Protein AF-A0A3D9XRW6-F1 (afdb_monomer)

Foldseek 3Di:
DDDPDDPVPVVVVCCCVPQLVLLLVLLLVLLVVLLVVVVVVVDDDRDDPCNVVLSVQSVVLLVVLQVVCVVVVHDSVVSSVSSNVCSNCGPVSVVVVVVVVVVVVPPD

Organism: Paracoccus versutus (NCBI:txid34007)

Solvent-accessible surface area (backbone atoms only — not comparable to full-atom values): 5824 Å² total; per-residue (Å²): 134,86,76,76,77,63,70,66,60,59,52,50,49,48,43,40,64,55,57,54,37,49,20,49,51,35,5,49,50,19,38,51,53,39,49,54,51,48,50,75,67,71,75,66,88,89,81,71,82,54,68,69,58,46,51,62,51,21,52,53,27,30,55,51,21,47,55,51,15,61,76,67,71,46,53,72,72,53,20,32,51,45,7,20,50,44,16,34,48,34,74,67,45,48,49,52,51,50,50,52,52,51,50,62,70,68,56,131

Sequence (108 aa):
MDTPPEPGLIEAMQKLIGGAGTAMVAAVVGRLMWHAGEVRARRRPAFGLFMIWELPMAIGMALIGDGAGEYLELTDPQTVALIAVLSYLGPRGICAALERWWVNRKAP

Radius of gyration: 17.79 Å; Cα contacts (8 Å, |Δi|>4): 86; chains: 1; bounding box: 50×45×46 Å

Mean predicted aligned error: 13.06 Å

pLDDT: mean 70.25, std 11.97, range [40.38, 89.19]

InterPro domains:
  IPR032126 LydA-like holin [PF16083] (22-96)

Secondary structure (DSSP, 8-state):
--PPPPHHHHHHHHHIIIIIHHHHHHHHHHHHHHHHHHHHTT-S-S-SSHHHHHHHHHHHHHHHHHHHHHHTT--HHHHHHHHHHHHHHHHHHHHHHHHHHHHHHH--

Structure (mmCIF, N/CA/C/O backbone):
data_AF-A0A3D9XRW6-F1
#
_entry.id   AF-A0A3D9XRW6-F1
#
loop_
_atom_site.group_PDB
_atom_site.id
_atom_site.type_symbol
_atom_site.label_atom_id
_atom_site.label_alt_id
_atom_site.label_comp_id
_atom_site.label_asym_id
_atom_site.label_entity_id
_atom_site.label_seq_id
_atom_site.pdbx_PDB_ins_code
_atom_site.Cartn_x
_atom_site.Cartn_y
_atom_site.Cartn_z
_atom_site.occupancy
_atom_site.B_iso_or_equiv
_atom_site.auth_seq_id
_atom_site.auth_comp_id
_atom_site.auth_asym_id
_atom_site.auth_atom_id
_atom_site.pdbx_PDB_model_num
ATOM 1 N N . MET A 1 1 ? 33.070 17.553 -28.367 1.00 40.38 1 MET A N 1
ATOM 2 C CA . MET A 1 1 ? 33.226 16.480 -27.365 1.00 40.38 1 MET A CA 1
ATOM 3 C C . MET A 1 1 ? 31.951 16.490 -26.551 1.00 40.38 1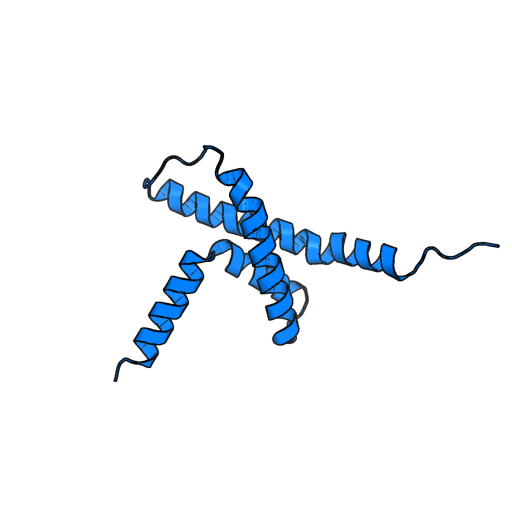 MET A C 1
ATOM 5 O O . MET A 1 1 ? 31.856 17.253 -25.601 1.00 40.38 1 MET A O 1
ATOM 9 N N . ASP A 1 2 ? 30.954 15.732 -26.999 1.00 47.06 2 ASP A N 1
ATOM 10 C CA . ASP A 1 2 ? 29.680 15.590 -26.298 1.00 47.06 2 ASP A CA 1
ATOM 11 C C . ASP A 1 2 ? 29.873 14.541 -25.207 1.00 47.06 2 ASP A C 1
ATOM 13 O O . ASP A 1 2 ? 29.926 13.342 -25.473 1.00 47.06 2 ASP A O 1
ATOM 17 N N . THR A 1 3 ? 30.095 14.999 -23.980 1.00 56.41 3 THR A N 1
ATOM 18 C CA . THR A 1 3 ? 30.115 14.125 -22.809 1.00 56.41 3 THR A CA 1
ATOM 19 C C . THR A 1 3 ? 28.687 13.623 -22.575 1.00 56.41 3 THR A C 1
ATOM 21 O O . THR A 1 3 ? 27.809 14.459 -22.339 1.00 56.41 3 THR A O 1
ATOM 24 N N . PRO A 1 4 ? 28.405 12.309 -22.653 1.00 60.50 4 PRO A N 1
ATOM 25 C CA . PRO A 1 4 ? 27.089 11.793 -22.302 1.00 60.50 4 PRO A CA 1
ATOM 26 C C . PRO A 1 4 ? 26.802 12.124 -20.828 1.00 60.50 4 PRO A C 1
ATOM 28 O O . PRO A 1 4 ? 27.699 11.971 -19.994 1.00 60.50 4 PRO A O 1
ATOM 31 N N . PRO A 1 5 ? 25.594 12.601 -20.484 1.00 60.09 5 PRO A N 1
ATOM 32 C CA . PRO A 1 5 ? 25.223 12.804 -19.090 1.00 60.09 5 PRO A CA 1
ATOM 33 C C . PRO A 1 5 ? 25.294 11.462 -18.356 1.00 60.09 5 PRO A C 1
ATOM 35 O O . PRO A 1 5 ? 24.903 10.431 -18.903 1.00 60.09 5 PRO A O 1
ATOM 38 N N . GLU A 1 6 ? 25.846 11.474 -17.144 1.00 56.69 6 GLU A N 1
ATOM 39 C CA . GLU A 1 6 ? 26.169 10.271 -16.377 1.00 56.69 6 GLU A CA 1
ATOM 40 C C . GLU A 1 6 ? 24.964 9.304 -16.304 1.00 56.69 6 GLU A C 1
ATOM 42 O O . GLU A 1 6 ? 23.908 9.686 -15.784 1.00 56.69 6 GLU A O 1
ATOM 47 N N . PRO A 1 7 ? 25.099 8.055 -16.804 1.00 57.97 7 PRO A N 1
ATOM 48 C CA . PRO A 1 7 ? 23.993 7.100 -16.946 1.00 57.97 7 PRO A CA 1
ATOM 49 C C . PRO A 1 7 ? 23.217 6.815 -15.652 1.00 57.97 7 PRO A C 1
ATOM 51 O O . PRO A 1 7 ? 22.039 6.484 -15.706 1.00 57.97 7 PRO A O 1
ATOM 54 N N . GLY A 1 8 ? 23.840 6.992 -14.483 1.00 64.19 8 GLY A N 1
ATOM 55 C CA . GLY A 1 8 ? 23.211 6.705 -13.194 1.00 64.19 8 GLY A CA 1
ATOM 56 C C . GLY A 1 8 ? 22.158 7.726 -12.756 1.00 64.19 8 GLY A C 1
ATOM 57 O O . GLY A 1 8 ? 21.139 7.336 -12.194 1.00 64.19 8 GLY A O 1
ATOM 58 N N . LEU A 1 9 ? 22.356 9.024 -13.018 1.00 62.00 9 LEU A N 1
ATOM 59 C CA . LEU A 1 9 ? 21.452 10.065 -12.509 1.00 62.00 9 LEU A CA 1
ATOM 60 C C . LEU A 1 9 ? 20.148 10.103 -13.303 1.00 62.00 9 LEU A C 1
ATOM 62 O O . LEU A 1 9 ? 19.074 10.163 -12.712 1.00 62.00 9 LEU A O 1
ATOM 66 N N . ILE A 1 10 ? 20.229 10.044 -14.635 1.00 67.12 10 ILE A N 1
ATOM 67 C CA . ILE A 1 10 ? 19.043 10.076 -15.501 1.00 67.12 10 ILE A CA 1
ATOM 68 C C . ILE A 1 10 ? 18.216 8.803 -15.321 1.00 67.12 10 ILE A C 1
ATOM 70 O O . ILE A 1 10 ? 16.997 8.897 -15.203 1.00 67.12 10 ILE A O 1
ATOM 74 N N . GLU A 1 11 ? 18.853 7.633 -15.235 1.00 64.62 11 GLU A N 1
ATOM 75 C CA . GLU A 1 11 ? 18.145 6.377 -14.979 1.00 64.62 11 GLU A CA 1
ATOM 76 C C . GLU A 1 11 ? 17.515 6.365 -13.577 1.00 64.62 11 GLU A C 1
ATOM 78 O O . GLU A 1 11 ? 16.353 5.985 -13.428 1.00 64.62 11 GLU A O 1
ATOM 83 N N . ALA A 1 12 ? 18.223 6.865 -12.556 1.00 60.66 12 ALA A N 1
ATOM 84 C CA . ALA A 1 12 ? 17.661 7.035 -11.219 1.00 60.66 12 ALA A CA 1
ATOM 85 C C . ALA A 1 12 ? 16.474 8.007 -11.217 1.00 60.66 12 ALA A C 1
ATOM 87 O O . ALA A 1 12 ? 15.466 7.714 -10.581 1.00 60.66 12 ALA A O 1
ATOM 88 N N . MET A 1 13 ? 16.540 9.119 -11.961 1.00 55.47 13 MET A N 1
ATOM 89 C CA . MET A 1 13 ? 15.420 10.057 -12.114 1.00 55.47 13 MET A CA 1
ATOM 90 C C . MET A 1 13 ? 14.247 9.434 -12.877 1.00 55.47 13 MET A C 1
ATOM 92 O O . MET A 1 13 ? 13.103 9.650 -12.496 1.00 55.47 13 MET A O 1
ATOM 96 N N . GLN A 1 14 ? 14.494 8.631 -13.914 1.00 63.19 14 GLN A N 1
ATOM 97 C CA . GLN A 1 14 ? 13.445 7.923 -14.657 1.00 63.19 14 GLN A CA 1
ATOM 98 C C . GLN A 1 14 ? 12.778 6.834 -13.810 1.00 63.19 14 GLN A C 1
ATOM 100 O O . GLN A 1 14 ? 11.553 6.725 -13.833 1.00 63.19 14 GLN A O 1
ATOM 105 N N . LYS A 1 15 ? 13.540 6.093 -12.995 1.00 61.59 15 LYS A N 1
ATOM 106 C CA . LYS A 1 15 ? 12.998 5.163 -11.988 1.00 61.59 15 LYS A CA 1
ATOM 107 C C . LYS A 1 15 ? 12.216 5.900 -10.897 1.00 61.59 15 LYS A C 1
ATOM 109 O O . LYS A 1 15 ? 11.143 5.441 -10.505 1.00 61.59 15 LYS A O 1
ATOM 114 N N . LEU A 1 16 ? 12.693 7.073 -10.470 1.00 60.38 16 LEU A N 1
ATOM 115 C CA . LEU A 1 16 ? 12.006 7.952 -9.517 1.00 60.38 16 LEU A CA 1
ATOM 116 C C . LEU A 1 16 ? 10.705 8.543 -10.062 1.00 60.38 16 LEU A C 1
ATOM 118 O O . LEU A 1 16 ? 9.745 8.670 -9.315 1.00 60.38 16 LEU A O 1
ATOM 122 N N . ILE A 1 17 ? 10.656 8.911 -11.340 1.00 61.56 17 ILE A N 1
ATOM 123 C C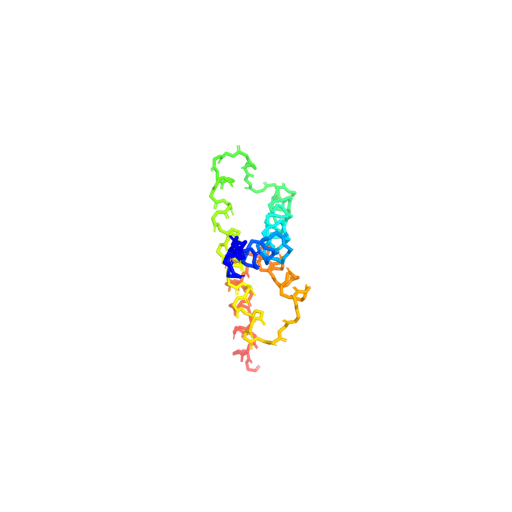A . ILE A 1 17 ? 9.475 9.514 -11.977 1.00 61.56 17 ILE A CA 1
ATOM 124 C C . ILE A 1 17 ? 8.488 8.430 -12.435 1.00 61.56 17 ILE A C 1
ATOM 126 O O . ILE A 1 17 ? 7.279 8.641 -12.376 1.00 61.56 17 ILE A O 1
ATOM 130 N N . GLY A 1 18 ? 8.989 7.264 -12.848 1.00 66.31 18 GLY A N 1
ATOM 131 C CA . GLY A 1 18 ? 8.196 6.133 -13.324 1.00 66.31 18 GLY A CA 1
ATOM 132 C C . GLY A 1 18 ? 7.629 5.276 -12.193 1.00 66.31 18 GLY A C 1
ATOM 133 O O . GLY A 1 18 ? 6.430 5.322 -11.921 1.00 66.31 18 GLY A O 1
ATOM 134 N N . GLY A 1 19 ? 8.483 4.483 -11.539 1.00 64.88 19 GLY A N 1
ATOM 135 C CA . GLY A 1 19 ? 8.073 3.449 -10.578 1.00 64.88 19 GLY A CA 1
ATOM 136 C C . GLY A 1 19 ? 7.966 3.953 -9.140 1.00 64.88 19 GLY A C 1
ATOM 137 O O . GLY A 1 19 ? 6.922 3.820 -8.504 1.00 64.88 19 GLY A O 1
ATOM 138 N N . ALA A 1 20 ? 9.007 4.615 -8.629 1.00 67.94 20 ALA A N 1
ATOM 139 C CA . ALA A 1 20 ? 8.990 5.102 -7.247 1.00 67.94 20 ALA A CA 1
ATOM 140 C C . ALA A 1 20 ? 8.019 6.286 -7.063 1.00 67.94 20 ALA A C 1
ATOM 142 O O . ALA A 1 20 ? 7.402 6.440 -6.011 1.00 67.94 20 ALA A O 1
ATOM 143 N N . GLY A 1 21 ? 7.829 7.108 -8.097 1.00 72.31 21 GLY A N 1
ATOM 144 C CA . GLY A 1 21 ? 6.904 8.242 -8.091 1.00 72.31 21 GLY A CA 1
ATOM 145 C C . GLY A 1 21 ? 5.448 7.797 -8.035 1.00 72.31 21 GLY A C 1
ATOM 146 O O . GLY A 1 21 ? 4.677 8.289 -7.210 1.00 72.31 21 GLY A O 1
ATOM 147 N N . THR A 1 22 ? 5.078 6.810 -8.852 1.00 71.62 22 THR A N 1
ATOM 148 C CA . THR A 1 22 ? 3.742 6.203 -8.796 1.00 71.62 22 THR A CA 1
ATOM 149 C C . THR A 1 22 ? 3.525 5.431 -7.498 1.00 71.62 22 THR A C 1
ATOM 151 O O . THR A 1 22 ? 2.441 5.534 -6.926 1.00 71.62 22 THR A O 1
ATOM 154 N N . ALA A 1 23 ? 4.552 4.767 -6.958 1.00 75.19 23 ALA A N 1
ATOM 155 C CA . ALA A 1 23 ? 4.506 4.158 -5.631 1.00 75.19 23 ALA A CA 1
ATOM 156 C C . ALA A 1 23 ? 4.259 5.184 -4.514 1.00 75.19 23 ALA A C 1
ATOM 158 O O . ALA A 1 23 ? 3.426 4.947 -3.642 1.00 75.19 23 ALA A O 1
ATOM 159 N N . MET A 1 24 ? 4.917 6.347 -4.549 1.00 71.31 24 MET A N 1
ATOM 160 C CA . ME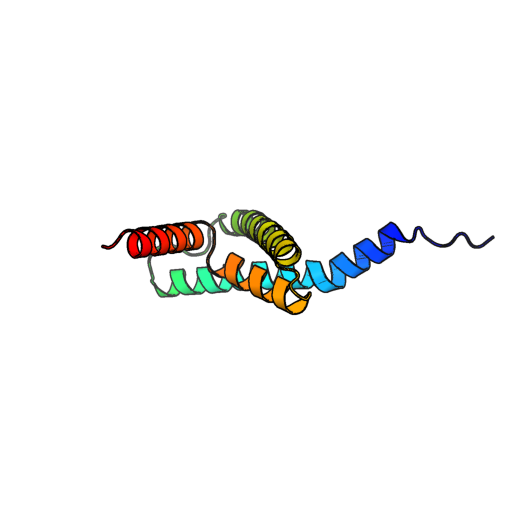T A 1 24 ? 4.683 7.424 -3.580 1.00 71.31 24 MET A CA 1
ATOM 161 C C . MET A 1 24 ? 3.258 7.975 -3.675 1.00 71.31 24 MET A C 1
ATOM 163 O O . MET A 1 24 ? 2.605 8.159 -2.648 1.00 71.31 24 MET A O 1
ATOM 167 N N . VAL A 1 25 ? 2.740 8.194 -4.887 1.00 74.88 25 VAL A N 1
ATOM 168 C CA . VAL A 1 25 ? 1.345 8.621 -5.083 1.00 74.88 25 VAL A CA 1
ATOM 169 C C . VAL A 1 25 ? 0.383 7.551 -4.570 1.00 74.88 25 VAL A C 1
ATOM 171 O O . VAL A 1 25 ? -0.535 7.871 -3.818 1.00 74.88 25 VAL A O 1
ATOM 174 N N . ALA A 1 26 ? 0.615 6.282 -4.901 1.00 73.12 26 ALA A N 1
ATOM 175 C CA . ALA A 1 26 ? -0.189 5.165 -4.421 1.00 73.12 26 ALA A CA 1
ATOM 176 C C . ALA A 1 26 ? -0.138 5.036 -2.889 1.00 73.12 26 ALA A C 1
ATOM 178 O O . ALA A 1 26 ? -1.162 4.766 -2.261 1.00 73.12 26 ALA A O 1
ATOM 179 N N . ALA A 1 27 ? 1.016 5.300 -2.273 1.00 77.12 27 ALA A N 1
ATOM 180 C CA . ALA A 1 27 ? 1.184 5.309 -0.826 1.00 77.12 27 ALA A CA 1
ATOM 181 C C . ALA A 1 27 ? 0.382 6.438 -0.162 1.00 77.12 27 ALA A C 1
ATOM 183 O O . ALA A 1 27 ? -0.353 6.205 0.803 1.00 77.12 27 ALA A O 1
ATOM 184 N N . VAL A 1 28 ? 0.473 7.656 -0.704 1.00 74.00 28 VAL A N 1
ATOM 185 C CA . VAL A 1 28 ? -0.297 8.815 -0.228 1.00 74.00 28 VAL A CA 1
ATOM 186 C C . VAL A 1 28 ? -1.796 8.560 -0.387 1.00 74.00 28 VAL A C 1
ATOM 188 O O . VAL A 1 28 ? -2.550 8.746 0.566 1.00 74.00 28 VAL A O 1
ATOM 191 N N . VAL A 1 29 ? -2.233 8.059 -1.544 1.00 75.12 29 VAL A N 1
ATOM 192 C CA . VAL A 1 29 ? -3.637 7.700 -1.798 1.00 75.12 29 VAL A CA 1
ATOM 193 C C . VAL A 1 29 ? -4.108 6.605 -0.838 1.00 75.12 29 VAL A C 1
ATOM 195 O O . VAL A 1 29 ? -5.170 6.748 -0.237 1.00 75.12 29 VAL A O 1
ATOM 198 N N . GLY A 1 30 ? -3.315 5.554 -0.617 1.00 71.56 30 GLY A N 1
ATOM 199 C CA . GLY A 1 30 ? -3.633 4.488 0.335 1.00 71.56 30 GLY A CA 1
ATOM 200 C C . GLY A 1 30 ? -3.828 5.019 1.758 1.00 71.56 30 GLY A C 1
ATOM 201 O O . GLY A 1 30 ? -4.821 4.691 2.412 1.00 71.56 30 GLY A O 1
ATOM 202 N N . ARG A 1 31 ? -2.944 5.911 2.224 1.00 70.81 31 ARG A N 1
ATOM 203 C CA . ARG A 1 31 ? -3.077 6.547 3.544 1.00 70.81 31 ARG A CA 1
ATOM 204 C C . ARG A 1 31 ? -4.313 7.451 3.625 1.00 70.81 31 ARG A C 1
ATOM 206 O O . ARG A 1 31 ? -5.028 7.395 4.624 1.00 70.81 31 ARG A O 1
ATOM 213 N N . LEU A 1 32 ? -4.617 8.205 2.568 1.00 69.56 32 LEU A N 1
ATOM 214 C CA . LEU A 1 32 ? -5.833 9.022 2.486 1.00 69.56 32 LEU A CA 1
ATOM 215 C C . LEU A 1 32 ? -7.110 8.168 2.508 1.00 69.56 32 LEU A C 1
ATOM 217 O O . LEU A 1 32 ? -8.083 8.544 3.160 1.00 69.56 32 LEU A O 1
ATOM 221 N N . MET A 1 33 ? -7.119 7.005 1.850 1.00 67.56 33 MET A N 1
ATOM 222 C CA . MET A 1 33 ? -8.255 6.075 1.875 1.00 67.56 33 MET A CA 1
ATOM 223 C C . MET A 1 33 ? -8.489 5.490 3.274 1.00 67.56 33 MET A C 1
ATOM 225 O O . MET A 1 33 ? -9.637 5.393 3.712 1.00 67.56 33 MET A O 1
ATOM 229 N N . TRP A 1 34 ? -7.421 5.144 3.997 1.00 66.44 34 TRP A N 1
ATOM 230 C CA . TRP A 1 34 ? -7.513 4.705 5.392 1.00 66.44 34 TRP A CA 1
ATOM 231 C C . TRP A 1 34 ? -8.068 5.810 6.296 1.00 66.44 34 TRP A C 1
ATOM 233 O O . TRP A 1 34 ? -9.011 5.580 7.058 1.00 66.44 34 TRP A O 1
ATOM 243 N N . HIS A 1 35 ? -7.560 7.033 6.128 1.00 62.56 35 HIS A N 1
ATOM 244 C CA . HIS A 1 35 ? -8.027 8.199 6.867 1.00 62.56 35 HIS A CA 1
ATOM 245 C C . HIS A 1 35 ? -9.513 8.483 6.588 1.00 62.56 35 HIS A C 1
ATOM 247 O O . HIS A 1 35 ? -10.302 8.645 7.516 1.00 62.56 35 HIS A O 1
ATOM 253 N N . ALA A 1 36 ? -9.950 8.443 5.325 1.00 57.84 36 ALA A N 1
ATOM 254 C CA . ALA A 1 36 ? -11.359 8.603 4.953 1.00 57.84 36 ALA A CA 1
ATOM 255 C C . ALA A 1 36 ? -12.274 7.545 5.608 1.00 57.84 36 ALA A C 1
ATOM 257 O O . ALA A 1 36 ? -13.410 7.852 5.989 1.00 57.84 36 ALA A O 1
ATOM 258 N N . GLY A 1 37 ? -11.775 6.318 5.793 1.00 57.41 37 GLY A N 1
ATOM 259 C CA . GLY A 1 37 ? -12.452 5.260 6.545 1.00 57.41 37 GLY A CA 1
ATOM 260 C C . GLY A 1 37 ? -12.615 5.584 8.035 1.00 57.41 37 GLY A C 1
ATOM 261 O O . GLY A 1 37 ? -13.712 5.427 8.579 1.00 57.41 37 GLY A O 1
ATOM 262 N N . GLU A 1 38 ? -11.571 6.102 8.687 1.00 59.88 38 GLU A N 1
ATOM 263 C CA . GLU A 1 38 ? -11.630 6.519 10.098 1.00 59.88 38 GLU A CA 1
ATOM 264 C C . GLU A 1 38 ? -12.534 7.747 10.323 1.00 59.88 38 GLU A C 1
ATOM 266 O O . GLU A 1 38 ? -13.254 7.813 11.327 1.00 59.88 38 GLU A O 1
ATOM 271 N N . VAL A 1 39 ? -12.590 8.680 9.365 1.00 54.00 39 VAL A N 1
ATOM 272 C CA . VAL A 1 39 ? -13.497 9.844 9.399 1.00 54.00 39 VAL A CA 1
ATOM 273 C C . VAL A 1 39 ? -14.959 9.414 9.269 1.00 54.00 39 VAL A C 1
ATOM 275 O O . VAL A 1 39 ? -15.823 9.911 9.999 1.00 54.00 39 VAL A O 1
ATOM 278 N N . ARG A 1 40 ? -15.249 8.427 8.409 1.00 50.78 40 ARG A N 1
ATOM 279 C CA . ARG A 1 40 ? -16.593 7.841 8.275 1.00 50.78 40 ARG A CA 1
ATOM 280 C C . ARG A 1 40 ? -17.027 7.082 9.535 1.00 50.78 40 ARG A C 1
ATOM 282 O O . ARG A 1 40 ? -18.218 7.042 9.833 1.00 50.78 40 ARG A O 1
ATOM 289 N N . ALA A 1 41 ? -16.075 6.557 10.308 1.00 54.78 41 ALA A N 1
ATOM 290 C CA . ALA A 1 41 ? -16.312 5.915 11.602 1.00 54.78 41 ALA A CA 1
ATOM 291 C C . ALA A 1 41 ? -16.463 6.902 12.788 1.00 54.78 41 ALA A C 1
ATOM 293 O O . ALA A 1 41 ? -16.649 6.460 13.924 1.00 54.78 41 ALA A O 1
ATOM 294 N N . ARG A 1 42 ? -16.431 8.229 12.548 1.00 52.25 42 ARG A N 1
ATOM 295 C CA . ARG A 1 42 ? -16.726 9.305 13.525 1.00 52.25 42 ARG A CA 1
ATOM 296 C C . ARG A 1 42 ? -15.904 9.274 14.830 1.00 52.25 42 ARG A C 1
ATOM 298 O O . ARG A 1 42 ? -16.382 9.762 15.853 1.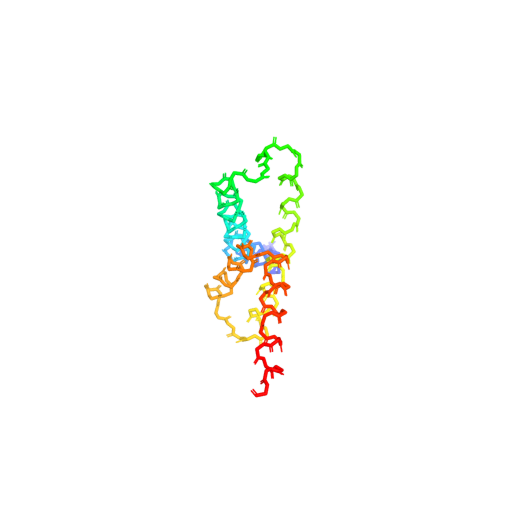00 52.25 42 ARG A O 1
ATOM 305 N N . ARG A 1 43 ? -14.672 8.742 14.839 1.00 57.31 43 ARG A N 1
ATOM 306 C CA . ARG A 1 43 ? -13.912 8.590 16.099 1.00 57.31 43 ARG A CA 1
ATOM 307 C C . ARG A 1 43 ? -12.918 9.694 16.485 1.00 57.31 43 ARG A C 1
ATOM 309 O O . ARG A 1 43 ? -12.672 9.737 17.685 1.00 57.31 43 ARG A O 1
ATOM 316 N N . ARG A 1 44 ? -12.424 10.606 15.616 1.00 52.47 44 ARG A N 1
ATOM 317 C CA . ARG A 1 44 ? -11.638 11.838 15.974 1.00 52.47 44 ARG A CA 1
ATOM 318 C C . ARG A 1 44 ? -11.599 12.896 14.836 1.00 52.47 44 ARG A C 1
ATOM 320 O O . ARG A 1 44 ? -11.862 12.523 13.697 1.00 52.47 44 ARG A O 1
ATOM 327 N N . PRO A 1 45 ? -11.324 14.198 15.113 1.00 49.69 45 PRO A N 1
ATOM 328 C CA . PRO A 1 45 ? -11.353 15.267 14.102 1.00 49.69 45 PRO A CA 1
ATOM 329 C C . PRO A 1 45 ? -10.207 15.145 13.082 1.00 49.69 45 PRO A C 1
ATOM 331 O O . PRO A 1 45 ? -9.045 15.008 13.450 1.00 49.69 45 PRO A O 1
ATOM 334 N N . ALA A 1 46 ? -10.57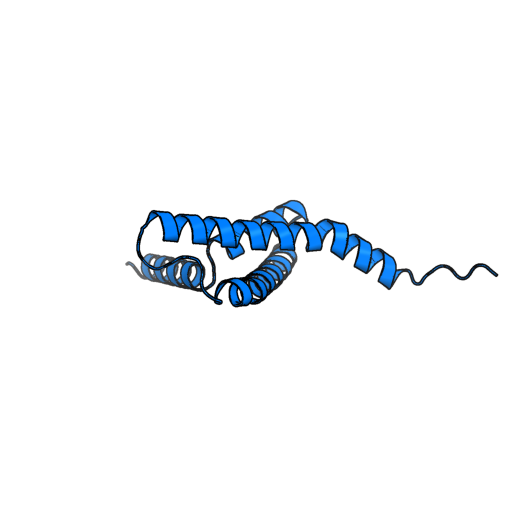6 15.221 11.802 1.00 50.62 46 ALA A N 1
ATOM 335 C CA . ALA A 1 46 ? -9.812 14.773 10.634 1.00 50.62 46 ALA A CA 1
ATOM 336 C C . ALA A 1 46 ? -8.729 15.731 10.097 1.00 50.62 46 ALA A C 1
ATOM 338 O O . ALA A 1 46 ? -8.072 15.422 9.114 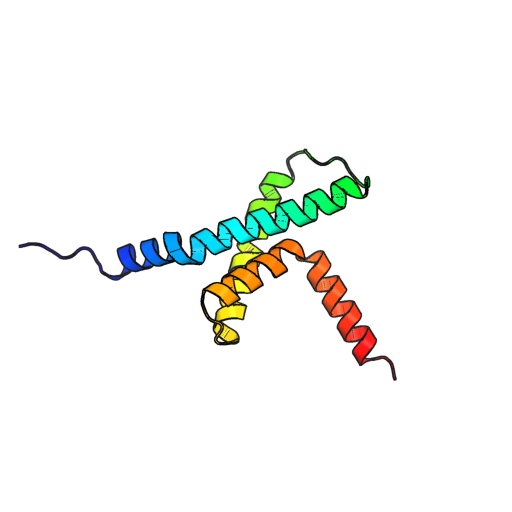1.00 50.62 46 ALA A O 1
ATOM 339 N N . PHE A 1 47 ? -8.553 16.923 10.668 1.00 49.94 47 PHE A N 1
ATOM 340 C CA . PHE A 1 47 ? -7.727 17.959 10.034 1.00 49.94 47 PHE A CA 1
ATOM 341 C C . PHE A 1 47 ? -7.023 18.830 11.075 1.00 49.94 47 PHE A C 1
ATOM 343 O O . PHE A 1 47 ? -7.475 19.923 11.401 1.00 49.94 47 PHE A O 1
ATOM 350 N N . GLY A 1 48 ? -5.901 18.354 11.613 1.00 47.50 48 GLY A N 1
ATOM 351 C CA . GLY A 1 48 ? -5.069 19.170 12.496 1.00 47.50 48 GLY A CA 1
ATOM 352 C C . GLY A 1 48 ? -3.641 18.663 12.553 1.00 47.50 48 GLY A C 1
ATOM 353 O O . GLY A 1 48 ? -3.394 17.718 13.285 1.00 47.50 48 GLY A O 1
ATOM 354 N N . LEU A 1 49 ? -2.735 19.280 11.779 1.00 52.44 49 LEU A N 1
ATOM 355 C CA . LEU A 1 49 ? -1.258 19.160 11.776 1.00 52.44 49 LEU A CA 1
ATOM 356 C C . LEU A 1 49 ? -0.637 17.743 11.646 1.00 52.44 49 LEU A C 1
ATOM 358 O O . LEU A 1 49 ? 0.519 17.608 11.259 1.00 52.44 49 LEU A O 1
ATOM 362 N N . PHE A 1 50 ? -1.404 16.683 11.885 1.00 53.69 50 PHE A N 1
ATOM 363 C CA . PHE A 1 50 ? -1.000 15.283 11.878 1.00 53.69 50 PHE A CA 1
ATOM 364 C C . PHE A 1 50 ? -0.848 14.730 10.453 1.00 53.69 50 PHE A C 1
ATOM 366 O O . PHE A 1 50 ? -0.070 13.810 10.244 1.00 53.69 50 PHE A O 1
ATOM 373 N N . MET A 1 51 ? -1.495 15.348 9.456 1.00 58.81 51 MET A N 1
ATOM 374 C CA . MET A 1 51 ? -1.366 14.993 8.033 1.00 58.81 51 MET A CA 1
ATOM 375 C C . MET A 1 51 ? 0.035 15.288 7.470 1.00 58.81 51 MET A C 1
ATOM 377 O O . MET A 1 51 ? 0.516 14.585 6.588 1.00 58.81 51 MET A O 1
ATOM 381 N N . ILE A 1 52 ? 0.753 16.264 8.040 1.00 64.31 52 ILE A N 1
ATOM 382 C CA . ILE A 1 52 ? 2.172 16.486 7.711 1.00 64.31 52 ILE A CA 1
ATOM 383 C C . ILE A 1 52 ? 3.018 15.292 8.177 1.00 64.31 52 ILE A C 1
ATOM 385 O O . ILE A 1 52 ? 3.966 14.908 7.501 1.00 64.31 52 ILE A O 1
ATOM 389 N N . TRP A 1 53 ? 2.639 14.653 9.288 1.00 66.12 53 TRP A N 1
ATOM 390 C CA . TRP A 1 53 ? 3.281 13.437 9.794 1.00 66.12 53 TRP A CA 1
ATOM 391 C C . TRP A 1 53 ? 2.838 12.152 9.077 1.00 66.12 53 TRP A C 1
ATOM 393 O O . TRP A 1 53 ? 3.514 11.126 9.186 1.00 66.12 53 TRP A O 1
ATOM 403 N N . GLU A 1 54 ? 1.761 12.191 8.291 1.00 65.19 54 GLU A N 1
ATOM 404 C CA . GLU A 1 54 ? 1.335 11.060 7.461 1.00 65.19 54 GLU A CA 1
ATOM 405 C C . GLU A 1 54 ? 2.238 10.861 6.241 1.00 65.19 54 GLU A C 1
ATOM 407 O O . GLU A 1 54 ? 2.418 9.721 5.809 1.00 65.19 54 GLU A O 1
ATOM 412 N N . LEU A 1 55 ? 2.854 11.932 5.730 1.00 71.56 55 LEU A N 1
ATOM 413 C CA . LEU A 1 55 ? 3.741 11.868 4.570 1.00 71.56 55 LEU A CA 1
ATOM 414 C C . LEU A 1 55 ? 5.042 11.088 4.867 1.00 71.56 55 LEU A C 1
ATOM 416 O O . LEU A 1 55 ? 5.312 10.132 4.142 1.00 71.56 55 LEU A O 1
ATOM 420 N N . PRO A 1 56 ? 5.795 11.352 5.958 1.00 74.88 56 PRO A N 1
ATOM 421 C CA . PRO A 1 56 ? 6.924 10.509 6.368 1.00 74.88 56 PRO A CA 1
ATOM 422 C C . PRO A 1 56 ? 6.531 9.049 6.594 1.00 74.88 56 PRO A C 1
ATOM 424 O O . PRO A 1 56 ? 7.270 8.132 6.250 1.00 74.88 56 PRO A O 1
ATOM 427 N N . MET A 1 57 ? 5.339 8.820 7.145 1.00 72.81 57 MET A N 1
ATOM 428 C CA . MET A 1 57 ? 4.839 7.472 7.392 1.00 72.81 57 MET A CA 1
ATOM 429 C C . MET A 1 57 ? 4.458 6.741 6.102 1.00 72.81 57 MET A C 1
ATOM 431 O O . MET A 1 57 ? 4.613 5.524 6.030 1.00 72.81 57 MET A O 1
ATOM 435 N N . ALA A 1 58 ? 3.940 7.447 5.096 1.00 76.00 58 ALA A N 1
ATOM 436 C CA . ALA A 1 58 ? 3.697 6.895 3.766 1.00 76.00 58 ALA A CA 1
ATOM 437 C C . ALA A 1 58 ? 5.022 6.587 3.055 1.00 76.00 58 ALA A C 1
ATOM 439 O O . ALA A 1 58 ? 5.164 5.503 2.500 1.00 76.00 58 ALA A O 1
ATOM 440 N N . ILE A 1 59 ? 6.017 7.475 3.165 1.00 79.38 59 ILE A N 1
ATOM 441 C CA . ILE A 1 59 ? 7.377 7.247 2.649 1.00 79.38 59 ILE A CA 1
ATOM 442 C C . ILE A 1 59 ? 7.997 6.001 3.293 1.00 79.38 59 ILE A C 1
ATOM 444 O O . ILE A 1 59 ? 8.516 5.141 2.588 1.00 79.38 59 ILE A O 1
ATOM 448 N N . GLY A 1 60 ? 7.884 5.848 4.615 1.00 82.44 60 GLY A N 1
ATOM 449 C CA . GLY A 1 60 ? 8.368 4.656 5.313 1.00 82.44 60 GLY A CA 1
ATOM 450 C C . GLY A 1 60 ? 7.703 3.368 4.820 1.00 82.44 60 GLY A C 1
ATOM 451 O O . GLY A 1 60 ? 8.380 2.367 4.614 1.00 82.44 60 GLY A O 1
ATOM 452 N N . MET A 1 61 ? 6.391 3.392 4.568 1.00 83.88 61 MET A N 1
ATOM 453 C CA . MET A 1 61 ? 5.672 2.231 4.025 1.00 83.88 61 MET A CA 1
ATOM 454 C C . MET A 1 61 ? 6.013 1.950 2.563 1.00 83.88 61 MET A C 1
ATOM 456 O O . MET A 1 61 ? 6.052 0.786 2.175 1.00 83.88 61 MET A O 1
ATOM 460 N N . ALA A 1 62 ? 6.296 2.987 1.773 1.00 82.62 62 ALA A N 1
ATOM 461 C CA . ALA A 1 62 ? 6.788 2.833 0.412 1.00 82.62 62 ALA A CA 1
ATOM 462 C C . ALA A 1 62 ? 8.160 2.153 0.393 1.00 82.62 62 ALA A C 1
ATOM 464 O O . ALA A 1 62 ? 8.316 1.172 -0.317 1.00 82.62 62 ALA A O 1
ATOM 465 N N . LEU A 1 63 ? 9.101 2.579 1.243 1.00 82.88 63 LEU A N 1
ATOM 466 C CA . LEU A 1 63 ? 10.416 1.933 1.371 1.00 82.88 63 LEU A CA 1
ATOM 467 C C . LEU A 1 63 ? 10.308 0.467 1.815 1.00 82.88 63 LEU A C 1
ATOM 469 O O . LEU A 1 63 ? 10.991 -0.398 1.277 1.00 82.88 63 LEU A O 1
ATOM 473 N N . ILE A 1 64 ? 9.430 0.176 2.783 1.00 85.31 64 ILE A N 1
ATOM 474 C CA . ILE A 1 64 ? 9.190 -1.200 3.242 1.00 85.31 64 ILE A CA 1
ATOM 475 C C . ILE A 1 64 ? 8.577 -2.047 2.122 1.00 85.31 64 ILE A C 1
ATOM 477 O O . ILE A 1 64 ? 8.978 -3.193 1.935 1.00 85.31 64 ILE A O 1
ATOM 481 N N . GLY A 1 65 ? 7.599 -1.507 1.392 1.00 84.50 65 GLY A N 1
ATOM 482 C CA . GLY A 1 65 ? 6.946 -2.219 0.300 1.00 84.50 65 GLY A CA 1
ATOM 483 C C . GLY A 1 65 ? 7.850 -2.428 -0.910 1.00 84.50 65 GLY A C 1
ATOM 484 O O . GLY A 1 65 ? 7.755 -3.478 -1.530 1.00 84.50 65 GLY A O 1
ATOM 485 N N . ASP A 1 66 ? 8.751 -1.488 -1.196 1.00 83.19 66 ASP A N 1
ATOM 486 C CA . ASP A 1 66 ? 9.747 -1.600 -2.265 1.00 83.19 66 ASP A CA 1
ATOM 487 C C . ASP A 1 66 ? 10.752 -2.720 -1.962 1.00 83.19 66 ASP A C 1
ATOM 489 O O . ASP A 1 66 ? 10.892 -3.659 -2.741 1.00 83.19 66 ASP A O 1
ATOM 493 N N . GLY A 1 67 ? 11.328 -2.727 -0.753 1.00 85.56 67 GLY A N 1
ATOM 494 C CA . GLY A 1 67 ? 12.228 -3.803 -0.321 1.00 85.56 67 GLY A CA 1
ATOM 495 C C . GLY A 1 67 ? 11.538 -5.168 -0.192 1.00 85.56 67 GLY A C 1
ATOM 496 O O . GLY A 1 67 ? 12.135 -6.202 -0.488 1.00 85.56 67 GLY A O 1
ATOM 497 N N . ALA A 1 68 ? 10.265 -5.200 0.216 1.00 85.62 68 ALA A N 1
ATOM 498 C CA . ALA A 1 68 ? 9.472 -6.431 0.210 1.00 85.62 68 ALA A CA 1
ATOM 499 C C . ALA A 1 68 ? 9.147 -6.904 -1.218 1.00 85.62 68 ALA A C 1
ATOM 501 O O . ALA A 1 68 ? 9.090 -8.109 -1.458 1.00 85.62 68 ALA A O 1
ATOM 502 N N . GLY A 1 69 ? 8.953 -5.967 -2.148 1.00 87.94 69 GLY A N 1
ATOM 503 C CA . GLY A 1 69 ? 8.808 -6.213 -3.579 1.00 87.94 69 GLY A CA 1
ATOM 504 C C . GLY A 1 69 ? 10.029 -6.909 -4.158 1.00 87.94 69 GLY A C 1
ATOM 505 O O . GLY A 1 69 ? 9.909 -7.978 -4.753 1.00 87.94 69 GLY A O 1
ATOM 506 N N . GLU A 1 70 ? 11.204 -6.341 -3.895 1.00 86.25 70 GLU A N 1
ATOM 507 C CA . GLU A 1 70 ? 12.491 -6.881 -4.332 1.00 86.25 70 GLU A CA 1
ATOM 508 C C . GLU A 1 70 ? 12.763 -8.269 -3.733 1.00 86.25 70 GLU A C 1
ATOM 510 O O . GLU A 1 70 ? 13.113 -9.194 -4.461 1.00 86.25 70 GLU A O 1
ATOM 515 N N . TYR A 1 71 ? 12.518 -8.460 -2.430 1.00 87.00 71 TYR A N 1
ATOM 516 C CA . TYR A 1 71 ? 12.711 -9.760 -1.772 1.00 87.00 71 TYR A CA 1
ATOM 517 C C . TYR A 1 71 ? 11.820 -10.874 -2.345 1.00 87.00 71 TYR A C 1
ATOM 519 O O . TYR A 1 71 ? 12.207 -12.041 -2.343 1.00 87.00 71 TYR A O 1
ATOM 527 N N . LEU A 1 72 ? 10.617 -10.527 -2.804 1.00 88.38 72 LEU A N 1
ATOM 528 C CA . LEU A 1 72 ? 9.655 -11.469 -3.380 1.00 88.38 72 LEU A CA 1
ATOM 529 C C . LEU A 1 72 ? 9.768 -11.589 -4.909 1.00 88.38 72 LEU A C 1
ATOM 531 O O . LEU A 1 72 ? 8.932 -12.266 -5.508 1.00 88.38 72 LEU A O 1
ATOM 535 N N . GLU A 1 73 ? 10.759 -10.936 -5.528 1.00 89.19 73 GLU A N 1
ATOM 536 C CA . GLU A 1 73 ? 10.944 -10.861 -6.986 1.00 89.19 73 GLU A CA 1
ATOM 537 C C . GLU A 1 73 ? 9.671 -10.392 -7.723 1.00 89.19 73 GLU A C 1
ATOM 539 O O . GLU A 1 73 ? 9.325 -10.862 -8.810 1.00 89.19 73 GLU A O 1
ATOM 544 N N . LEU A 1 74 ? 8.934 -9.465 -7.103 1.00 82.81 74 LEU A N 1
ATOM 545 C CA . LEU A 1 74 ? 7.694 -8.918 -7.644 1.00 82.81 74 LEU A CA 1
ATOM 546 C C . LEU A 1 74 ? 7.981 -7.947 -8.796 1.00 82.81 74 LEU A C 1
ATOM 548 O O . LEU A 1 74 ? 8.934 -7.172 -8.774 1.00 82.81 74 LEU A O 1
ATOM 552 N N . THR A 1 75 ? 7.109 -7.960 -9.804 1.00 84.88 75 THR A N 1
ATOM 553 C CA . THR A 1 75 ? 7.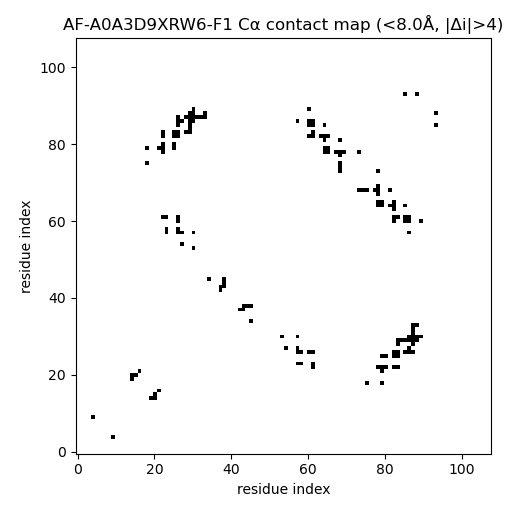165 -6.987 -10.910 1.00 84.88 75 THR A CA 1
ATOM 554 C C . THR A 1 75 ? 6.825 -5.575 -10.420 1.00 84.88 75 THR A C 1
ATOM 556 O O . THR A 1 75 ? 6.037 -5.426 -9.485 1.00 84.88 75 THR A O 1
ATOM 559 N N . ASP A 1 76 ? 7.326 -4.529 -11.090 1.00 79.50 76 ASP A N 1
ATOM 560 C CA . ASP A 1 76 ? 7.091 -3.125 -10.694 1.00 79.50 76 ASP A CA 1
ATOM 561 C C . ASP A 1 76 ? 5.616 -2.798 -10.370 1.00 79.50 76 ASP A C 1
ATOM 563 O O . ASP A 1 76 ? 5.350 -2.199 -9.324 1.00 79.50 76 ASP A O 1
ATOM 567 N N . PRO A 1 77 ? 4.611 -3.231 -11.165 1.00 84.50 77 PRO A N 1
ATOM 568 C CA . PRO A 1 77 ? 3.208 -2.974 -10.836 1.00 84.50 77 PRO A CA 1
ATOM 569 C C . PRO A 1 77 ? 2.738 -3.694 -9.563 1.00 84.50 77 PRO A C 1
ATOM 571 O O . PRO A 1 77 ? 1.893 -3.175 -8.831 1.00 84.50 77 PRO A O 1
ATOM 574 N N . GLN A 1 78 ? 3.268 -4.889 -9.289 1.00 84.50 78 GLN A N 1
ATOM 575 C CA . GLN A 1 78 ? 2.943 -5.660 -8.088 1.00 84.50 78 GLN A CA 1
ATOM 576 C C . GLN A 1 78 ? 3.570 -5.033 -6.840 1.00 84.50 78 GLN A C 1
ATOM 578 O O . GLN A 1 78 ? 2.906 -4.959 -5.806 1.00 84.50 78 GLN A O 1
ATOM 583 N N . THR A 1 79 ? 4.796 -4.519 -6.944 1.00 83.81 79 THR A N 1
ATOM 584 C CA . THR A 1 79 ? 5.464 -3.772 -5.870 1.00 83.81 79 THR A CA 1
ATOM 585 C C . THR A 1 79 ? 4.701 -2.490 -5.537 1.00 83.81 79 THR A C 1
ATOM 587 O O . THR A 1 79 ? 4.414 -2.224 -4.370 1.00 83.81 79 THR A O 1
ATOM 590 N N . VAL A 1 80 ? 4.237 -1.745 -6.546 1.00 85.12 80 VAL A N 1
ATOM 591 C CA . VAL A 1 80 ? 3.377 -0.564 -6.342 1.00 85.12 80 VAL A CA 1
ATOM 592 C C . VAL A 1 80 ? 2.058 -0.940 -5.657 1.00 85.12 80 VAL A C 1
ATOM 594 O O . VAL A 1 80 ? 1.621 -0.250 -4.731 1.00 85.12 80 VAL A O 1
ATOM 597 N N . ALA A 1 81 ? 1.427 -2.046 -6.060 1.00 83.50 81 ALA A N 1
ATOM 598 C CA . ALA A 1 81 ? 0.208 -2.536 -5.416 1.00 83.50 81 ALA A CA 1
ATOM 599 C C . ALA A 1 81 ? 0.454 -2.945 -3.952 1.00 83.50 81 ALA A C 1
ATOM 601 O O . ALA A 1 81 ? -0.352 -2.622 -3.077 1.00 83.50 81 ALA A O 1
ATOM 602 N N . LEU A 1 82 ? 1.584 -3.594 -3.665 1.00 85.00 82 LEU A N 1
ATOM 603 C CA . LEU A 1 82 ? 1.999 -3.946 -2.308 1.00 85.00 82 LEU A CA 1
ATOM 604 C C . LEU A 1 82 ? 2.205 -2.692 -1.449 1.00 85.00 82 LEU A C 1
ATOM 606 O O . LEU A 1 82 ? 1.669 -2.610 -0.342 1.00 85.00 82 LEU A O 1
ATOM 610 N N . ILE A 1 83 ? 2.904 -1.686 -1.976 1.00 86.06 83 ILE A N 1
ATOM 611 C CA . ILE A 1 83 ? 3.104 -0.386 -1.325 1.00 86.06 83 ILE A CA 1
ATOM 612 C C . ILE A 1 83 ? 1.762 0.291 -1.027 1.00 86.06 83 ILE A C 1
ATOM 614 O O . ILE A 1 83 ? 1.567 0.807 0.079 1.00 86.06 83 ILE A O 1
ATOM 618 N N . ALA A 1 84 ? 0.813 0.256 -1.966 1.00 83.56 84 ALA A N 1
ATOM 619 C CA . ALA A 1 84 ? -0.527 0.807 -1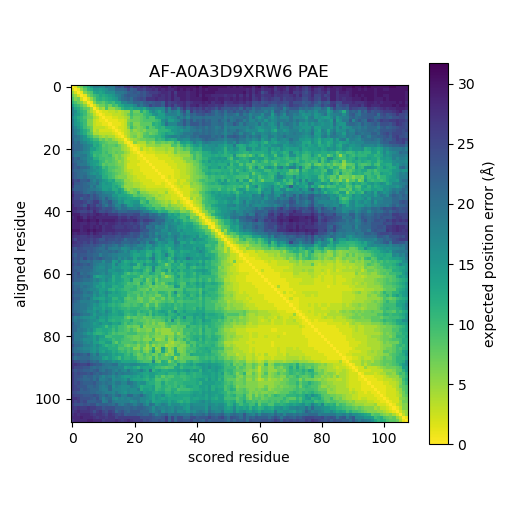.775 1.00 83.56 84 ALA A CA 1
ATOM 620 C C . ALA A 1 84 ? -1.274 0.101 -0.631 1.00 83.56 84 ALA A C 1
ATOM 622 O O . ALA A 1 84 ? -1.849 0.764 0.234 1.00 83.56 84 ALA A O 1
ATOM 623 N N . VAL A 1 85 ? -1.216 -1.234 -0.578 1.00 82.88 85 VAL A N 1
ATOM 624 C CA . VAL A 1 85 ? -1.839 -2.039 0.487 1.00 82.88 85 VAL A CA 1
ATOM 625 C C . VAL A 1 85 ? -1.189 -1.767 1.844 1.00 82.88 85 VAL A C 1
ATOM 627 O O . VAL A 1 85 ? -1.898 -1.536 2.823 1.00 82.88 85 VAL A O 1
ATOM 630 N N . LEU A 1 86 ? 0.143 -1.738 1.920 1.00 81.69 86 LEU A N 1
ATOM 631 C CA . LEU A 1 86 ? 0.875 -1.439 3.157 1.00 81.69 86 LEU A CA 1
ATOM 632 C C . LEU A 1 86 ? 0.591 -0.019 3.654 1.00 81.69 86 LEU A C 1
ATOM 634 O O . LEU A 1 86 ? 0.419 0.216 4.853 1.00 81.69 86 LEU A O 1
ATOM 638 N N . SER A 1 87 ? 0.475 0.933 2.734 1.00 82.12 87 SER A N 1
ATOM 639 C CA . SER A 1 87 ? 0.147 2.320 3.058 1.00 82.12 87 SER A CA 1
ATOM 640 C C . SER A 1 87 ? -1.311 2.489 3.482 1.00 82.12 87 SER A C 1
ATOM 642 O O . SER A 1 87 ? -1.591 3.275 4.390 1.00 82.12 87 SER A O 1
ATOM 644 N N . TYR A 1 88 ? -2.222 1.705 2.907 1.00 75.50 88 TYR A N 1
ATOM 645 C CA . TYR A 1 88 ? -3.609 1.624 3.353 1.00 75.50 88 TYR A CA 1
ATOM 646 C C . TYR A 1 88 ? -3.732 0.994 4.746 1.00 75.50 88 TYR A C 1
ATOM 648 O O . TYR A 1 88 ? -4.441 1.509 5.601 1.00 75.50 88 TYR A O 1
ATOM 656 N N . LEU A 1 89 ? -3.016 -0.096 5.020 1.00 76.38 89 LEU A N 1
ATOM 657 C CA . LEU A 1 89 ? -3.121 -0.794 6.304 1.00 76.38 89 LEU A CA 1
ATOM 658 C C . LEU A 1 89 ? -2.419 -0.029 7.439 1.00 76.38 89 LEU A C 1
ATOM 660 O O . LEU A 1 89 ? -2.895 0.033 8.574 1.00 76.38 89 LEU A O 1
ATOM 664 N N . GLY A 1 90 ? -1.269 0.558 7.119 1.00 75.44 90 GLY A N 1
ATOM 665 C CA . GLY A 1 90 ? -0.410 1.277 8.042 1.00 75.44 90 GLY A CA 1
ATOM 666 C C . GLY A 1 90 ? 0.195 0.455 9.169 1.00 75.44 90 GLY A C 1
ATOM 667 O O . GLY A 1 90 ? -0.090 -0.727 9.323 1.00 75.44 90 GLY A O 1
ATOM 668 N N . PRO A 1 91 ? 1.063 1.074 9.985 1.00 71.06 91 PRO A N 1
ATOM 669 C CA . PRO A 1 91 ? 1.875 0.342 10.957 1.00 71.06 91 PRO A CA 1
ATOM 670 C C . PRO A 1 91 ? 1.012 -0.363 11.997 1.00 71.06 91 PRO A C 1
ATOM 672 O O . PRO A 1 91 ? 1.266 -1.507 12.354 1.00 71.06 91 PRO A O 1
ATOM 675 N N . ARG A 1 92 ? -0.053 0.304 12.456 1.00 68.31 92 ARG A N 1
ATOM 676 C CA . ARG A 1 92 ? -0.986 -0.275 13.427 1.00 68.31 92 ARG A CA 1
ATOM 677 C C . ARG A 1 92 ? -1.817 -1.405 12.826 1.00 68.31 92 ARG A C 1
ATOM 679 O O . ARG A 1 92 ? -2.019 -2.408 13.502 1.00 68.31 92 ARG A O 1
ATOM 686 N N . GLY A 1 93 ? -2.269 -1.267 11.578 1.00 70.81 93 GLY A N 1
ATOM 687 C CA . GLY A 1 93 ? -3.028 -2.317 10.902 1.00 70.81 93 GLY A CA 1
ATOM 688 C C . GLY A 1 93 ? -2.169 -3.540 10.576 1.00 70.81 93 GLY A C 1
ATOM 689 O O . GLY A 1 93 ? -2.638 -4.662 10.747 1.00 70.81 93 GLY A O 1
ATOM 690 N N . ILE A 1 94 ? -0.897 -3.339 10.211 1.00 75.56 94 ILE A N 1
ATOM 691 C CA . ILE A 1 94 ? 0.081 -4.420 10.021 1.00 75.56 94 ILE A CA 1
ATOM 692 C C . ILE A 1 94 ? 0.325 -5.158 11.341 1.00 75.56 94 ILE A C 1
ATOM 694 O O . ILE A 1 94 ? 0.228 -6.382 11.368 1.00 75.56 94 ILE A O 1
ATOM 698 N N . CYS A 1 95 ? 0.565 -4.444 12.447 1.00 77.00 95 CYS A N 1
ATOM 699 C CA . CYS A 1 95 ? 0.742 -5.074 13.759 1.00 77.00 95 CYS A CA 1
ATOM 700 C C . CYS A 1 95 ? -0.494 -5.874 14.191 1.00 77.00 95 CYS A C 1
ATOM 702 O O . CYS A 1 95 ? -0.350 -7.009 14.632 1.00 77.00 95 CYS A O 1
ATOM 704 N N . ALA A 1 96 ? -1.700 -5.328 14.015 1.00 75.31 96 ALA A N 1
ATOM 705 C CA . ALA A 1 96 ? -2.938 -6.033 14.348 1.00 75.31 96 ALA A CA 1
ATOM 706 C C . ALA A 1 96 ? -3.163 -7.274 13.463 1.00 75.31 96 ALA A C 1
ATOM 708 O O . ALA A 1 96 ? -3.623 -8.309 13.944 1.00 75.31 96 ALA A O 1
ATOM 709 N N . ALA A 1 97 ? -2.826 -7.194 12.172 1.00 78.25 97 ALA A N 1
ATOM 710 C CA . ALA A 1 97 ? -2.896 -8.330 11.259 1.00 78.25 97 ALA A CA 1
ATOM 711 C C . ALA A 1 97 ? -1.880 -9.422 11.631 1.00 78.25 97 ALA A C 1
ATOM 713 O O . ALA A 1 97 ? -2.241 -10.598 11.669 1.00 78.25 97 ALA A O 1
ATOM 714 N N . LEU A 1 98 ? -0.644 -9.036 11.963 1.00 79.06 98 LEU A N 1
ATOM 715 C CA . LEU A 1 98 ? 0.404 -9.936 12.452 1.00 79.06 98 LEU A CA 1
ATOM 716 C C . LEU A 1 98 ? 0.008 -10.606 13.764 1.00 79.06 98 LEU A C 1
ATOM 718 O O . LEU A 1 98 ? 0.135 -11.821 13.887 1.00 79.06 98 LEU A O 1
ATOM 722 N N . GLU A 1 99 ? -0.510 -9.842 14.723 1.00 82.25 99 GLU A N 1
ATOM 723 C CA . GLU A 1 99 ? -0.981 -10.364 16.003 1.00 82.25 99 GLU A CA 1
ATOM 724 C C . GLU A 1 99 ? -2.111 -11.375 15.791 1.00 82.25 99 GLU A C 1
ATOM 726 O O . GLU A 1 99 ? -2.038 -12.499 16.284 1.00 82.25 99 GLU A O 1
ATOM 731 N N . ARG A 1 100 ? -3.108 -11.037 14.966 1.00 78.19 100 ARG A N 1
ATOM 732 C CA . ARG A 1 100 ? -4.219 -11.940 14.645 1.00 78.19 100 ARG A CA 1
ATOM 733 C C . ARG A 1 100 ? -3.757 -13.200 13.913 1.00 78.19 100 ARG A C 1
ATOM 735 O O . ARG A 1 100 ? -4.248 -14.288 14.206 1.00 78.19 100 ARG A O 1
ATOM 742 N N . TRP A 1 101 ? -2.808 -13.077 12.988 1.00 80.19 101 TRP A N 1
ATOM 743 C CA . TRP A 1 101 ? -2.210 -14.215 12.291 1.00 80.19 101 TRP A CA 1
ATOM 744 C C . TRP A 1 101 ? -1.426 -15.122 13.246 1.00 80.19 101 TRP A C 1
ATOM 746 O O . TRP A 1 101 ? -1.538 -16.347 13.172 1.00 80.19 101 TRP A O 1
ATOM 756 N N . TRP A 1 102 ? -0.681 -14.539 14.185 1.00 79.25 102 TRP A N 1
ATOM 757 C CA . TRP A 1 102 ? 0.098 -15.287 15.168 1.00 79.25 102 TRP A CA 1
A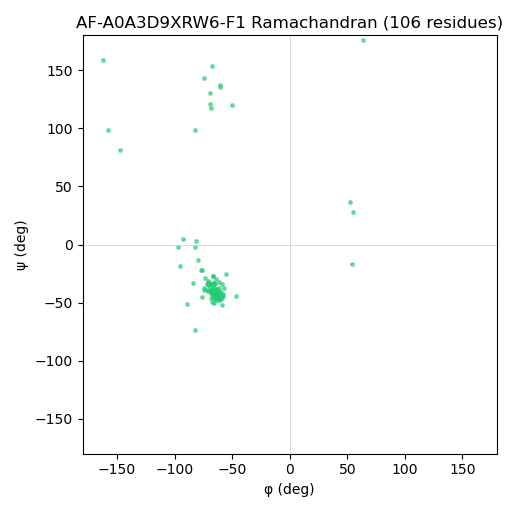TOM 758 C C . TRP A 1 102 ? -0.793 -15.986 16.199 1.00 79.25 102 TRP A C 1
ATOM 760 O O . TRP A 1 102 ? -0.542 -17.142 16.538 1.00 79.25 102 TRP A O 1
ATOM 770 N N . VAL A 1 103 ? -1.860 -15.325 16.651 1.00 78.06 103 VAL A N 1
ATOM 771 C CA . VAL A 1 103 ? -2.875 -15.914 17.535 1.00 78.06 103 VAL A CA 1
ATOM 772 C C . VAL A 1 103 ? -3.595 -17.065 16.834 1.00 78.06 103 VAL A C 1
ATOM 774 O O . VAL A 1 103 ? -3.686 -18.144 17.410 1.00 78.06 103 VAL A O 1
ATOM 777 N N . ASN A 1 104 ? -4.008 -16.901 15.572 1.00 72.75 104 ASN A N 1
ATOM 778 C CA . ASN A 1 104 ? -4.628 -17.986 14.803 1.00 72.75 104 ASN A CA 1
ATOM 779 C C . ASN A 1 104 ? -3.677 -19.166 14.542 1.00 72.75 104 ASN A C 1
ATOM 781 O O . ASN A 1 104 ? -4.141 -20.294 14.451 1.00 72.75 104 ASN A O 1
ATOM 785 N N . ARG A 1 105 ? -2.360 -18.938 14.438 1.00 68.19 105 ARG A N 1
ATOM 786 C CA . ARG A 1 105 ? -1.360 -20.019 14.339 1.00 68.19 105 ARG A CA 1
ATOM 787 C C . ARG A 1 105 ? -1.073 -20.728 15.664 1.00 68.19 105 ARG A C 1
ATOM 789 O O . ARG A 1 105 ? -0.542 -21.832 15.639 1.00 68.19 105 ARG A O 1
ATOM 796 N N . LYS A 1 106 ? -1.357 -20.087 16.801 1.00 57.69 106 LYS A N 1
ATOM 797 C CA . LYS A 1 106 ? -1.206 -20.659 18.151 1.00 57.69 106 LYS A CA 1
ATOM 798 C C . LYS A 1 106 ? -2.513 -21.224 18.716 1.00 57.69 106 LYS A C 1
ATOM 800 O O . LYS A 1 106 ? -2.493 -21.741 19.830 1.00 57.69 106 LYS A O 1
ATOM 805 N N . ALA A 1 107 ? -3.623 -21.113 17.988 1.00 49.62 107 ALA A N 1
ATOM 806 C CA . ALA A 1 107 ? -4.844 -21.824 18.326 1.00 49.62 107 ALA A CA 1
ATOM 807 C C . ALA A 1 107 ? -4.606 -23.333 18.084 1.00 49.62 107 ALA A C 1
ATOM 809 O O . ALA A 1 107 ? -4.205 -23.679 16.970 1.00 49.62 107 ALA A O 1
ATOM 810 N N . PRO A 1 108 ? -4.746 -24.192 19.113 1.00 52.03 108 PRO A N 1
ATOM 811 C CA . PRO A 1 108 ? -4.593 -25.640 18.979 1.00 52.03 108 PRO A CA 1
ATOM 812 C C . PRO A 1 108 ? -5.674 -26.264 18.090 1.00 52.03 108 PRO A C 1
ATOM 814 O O . PRO A 1 108 ? -6.788 -25.693 18.015 1.00 52.03 108 PRO A O 1
#